Protein AF-A0A7G9ZCR1-F1 (afdb_monomer)

pLDDT: mean 78.9, std 14.84, range [41.06, 95.75]

Sequence (101 aa):
MAFKYFVIQQIFMGSKKPISIRIEEEELKKLEKLSKKEGINRSVLISKAIKQFIQSYDKKTPELSETLDRLKELERKHETLLTRVNILTGQVDNLVKKERR

Secondary structure (DSSP, 8-state):
------EEEEE--TTSPPEEEEE-HHHHHHHHHHHHHHT--HHHHHHHHHHHHHHHHHHH---HHHHHHHHHHHHHHHHHHHHHHHHHHHHHHHHHHHHT-

Organism: NCBI:txid2759913

Nearest PDB structures (foldseek):
  1u9p-assembly1_A  TM=8.705E-01  e=2.377E+00  Escherichia coli
  6zxf-assembly1_J  TM=3.458E-01  e=5.737E+00  Homo sapiens

Mean predicted aligned error: 15.22 Å

Solvent-accessible surface area (backbone atoms only — not comparable to full-atom values): 5902 Å² total; per-residue (Å²): 135,82,88,71,65,82,50,78,46,65,35,58,66,75,99,46,78,72,44,73,47,81,48,51,61,71,58,50,54,53,46,50,53,50,20,64,73,70,73,43,58,57,33,56,54,51,44,48,52,53,52,52,47,51,60,50,48,67,70,67,54,68,55,64,63,61,55,50,51,54,48,55,52,50,51,56,53,47,55,54,49,52,54,52,51,54,52,51,51,54,52,51,54,52,50,56,58,58,76,76,105

InterPro domains:
  IPR010985 Ribbon-helix-helix [SSF47598] (16-55)
  IPR013321 Arc-type ribbon-helix-helix [G3DSA:1.10.1220.10] (16-60)
  IPR038733 Predicted DNA-binding protein, ribbon-helix-helix domain [PF12651] (16-57)

Radius of gyration: 30.59 Å; Cα contacts (8 Å, |Δi|>4): 50; chains: 1; bounding box: 56×34×83 Å

Foldseek 3Di:
DDPPDFDFDFADDDPDDTDTDGDDPVVVVVLVVVCVVVVHDSNVVVNVVVVVVVVVVVVPPPPVVVVVVVVVVVVVVVVVVVVVVVVVVVVVVVVVVVVVD

Structure (mmCIF, N/CA/C/O backbone):
data_AF-A0A7G9ZCR1-F1
#
_entry.id   AF-A0A7G9ZCR1-F1
#
loop_
_atom_site.group_PDB
_atom_site.id
_atom_site.type_symbol
_atom_site.label_atom_id
_atom_site.label_alt_id
_atom_site.label_comp_id
_atom_site.label_asym_id
_atom_site.label_entity_id
_atom_site.label_seq_id
_atom_site.pdbx_PDB_ins_code
_atom_site.Cartn_x
_atom_site.Cartn_y
_atom_site.Cartn_z
_atom_site.occupancy
_atom_site.B_iso_or_equiv
_atom_site.auth_seq_id
_atom_site.auth_comp_id
_atom_site.auth_asym_id
_atom_site.auth_atom_id
_atom_site.pdbx_PDB_model_num
ATOM 1 N N . MET A 1 1 ? -20.818 25.021 3.234 1.00 41.22 1 MET A N 1
ATOM 2 C CA . MET A 1 1 ? -20.800 23.547 3.112 1.00 41.22 1 MET A CA 1
ATOM 3 C C . MET A 1 1 ? -20.661 22.988 4.522 1.00 41.22 1 MET A C 1
ATOM 5 O O . MET A 1 1 ? -19.600 23.118 5.115 1.00 41.22 1 MET A O 1
ATOM 9 N N . ALA A 1 2 ? -21.764 22.559 5.139 1.00 41.06 2 ALA A N 1
ATOM 10 C CA . ALA A 1 2 ? -21.765 22.137 6.539 1.00 41.06 2 ALA A CA 1
ATOM 11 C C . ALA A 1 2 ? -21.260 20.692 6.632 1.00 41.06 2 ALA A C 1
ATOM 13 O O . ALA A 1 2 ? -21.909 19.786 6.116 1.00 41.06 2 ALA A O 1
ATOM 14 N N . PHE A 1 3 ? -20.103 20.487 7.265 1.00 41.38 3 PHE A N 1
ATOM 15 C CA . PHE A 1 3 ? -19.597 19.158 7.603 1.00 41.38 3 PHE A CA 1
ATOM 16 C C . PHE A 1 3 ? -20.566 18.519 8.607 1.00 41.38 3 PHE A C 1
ATOM 18 O O . PHE A 1 3 ? -20.584 18.868 9.788 1.00 41.38 3 PHE A O 1
ATOM 25 N N . LYS A 1 4 ? -21.448 17.657 8.101 1.00 46.41 4 LYS A N 1
ATOM 26 C CA . LYS A 1 4 ? -22.474 16.960 8.872 1.00 46.41 4 LYS A CA 1
ATOM 27 C C . LYS A 1 4 ? -21.841 15.719 9.517 1.00 46.41 4 LYS A C 1
ATOM 29 O O . LYS A 1 4 ? -21.441 14.799 8.818 1.00 46.41 4 LYS A O 1
ATOM 34 N N . TYR A 1 5 ? -21.813 15.742 10.851 1.00 46.50 5 TYR A N 1
ATOM 35 C CA . TYR A 1 5 ? -21.492 14.660 11.793 1.00 46.50 5 TYR A CA 1
ATOM 36 C C . TYR A 1 5 ? -20.003 14.308 11.969 1.00 46.50 5 TYR A C 1
ATOM 38 O O . TYR A 1 5 ? -19.313 13.850 11.066 1.00 46.50 5 TYR A O 1
ATOM 46 N N . PHE A 1 6 ? -19.523 14.512 13.202 1.00 46.69 6 PHE A N 1
ATOM 47 C CA . PHE A 1 6 ? -18.175 14.190 13.662 1.00 46.69 6 PHE A CA 1
ATOM 48 C C 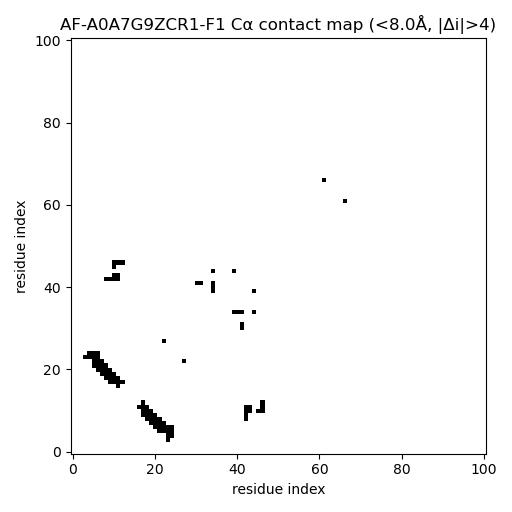. PHE A 1 6 ? -18.263 13.046 14.670 1.00 46.69 6 PHE A C 1
ATOM 50 O O . PHE A 1 6 ? -18.779 13.243 15.769 1.00 46.69 6 PHE A O 1
ATOM 57 N N . VAL A 1 7 ? -17.734 11.870 14.336 1.00 51.47 7 VAL A N 1
ATOM 58 C CA . VAL A 1 7 ? -17.510 10.816 15.332 1.00 51.47 7 VAL A CA 1
ATOM 59 C C . VAL A 1 7 ? -16.015 10.665 15.539 1.00 51.47 7 VAL A C 1
ATOM 61 O O . VAL A 1 7 ? -15.283 10.309 14.621 1.00 51.47 7 VAL A O 1
ATOM 64 N N . ILE A 1 8 ? -15.567 10.975 16.754 1.00 52.19 8 ILE A N 1
ATOM 65 C CA . ILE A 1 8 ? -14.195 10.745 17.195 1.00 52.19 8 ILE A CA 1
ATOM 66 C C . ILE A 1 8 ? -14.066 9.258 17.522 1.00 52.19 8 ILE A C 1
ATOM 68 O O . ILE A 1 8 ? -14.533 8.801 18.564 1.00 52.19 8 ILE A O 1
ATOM 72 N N . GLN A 1 9 ? -13.436 8.493 16.632 1.00 57.38 9 GLN A N 1
ATOM 73 C CA . GLN A 1 9 ? -13.072 7.112 16.934 1.00 57.38 9 GLN A CA 1
ATOM 74 C C . GLN A 1 9 ? -11.660 7.086 17.515 1.00 57.38 9 GLN A C 1
ATOM 76 O O . GLN A 1 9 ? -10.708 7.465 16.835 1.00 57.38 9 GLN A O 1
ATOM 81 N N . GLN A 1 10 ? -11.526 6.613 18.756 1.00 58.19 10 GLN A N 1
ATOM 82 C CA . GLN A 1 10 ? -10.221 6.311 19.336 1.00 58.19 10 GLN A CA 1
ATOM 83 C C . GLN A 1 10 ? -9.696 4.998 18.754 1.00 58.19 10 GLN A C 1
ATOM 85 O O . GLN A 1 10 ? -10.373 3.966 18.806 1.00 58.19 10 GLN A O 1
ATOM 90 N N . ILE A 1 11 ? -8.494 5.058 18.188 1.00 61.84 11 ILE A N 1
ATOM 91 C CA . ILE A 1 11 ? -7.763 3.900 17.679 1.00 61.84 11 ILE A CA 1
ATOM 92 C C . ILE A 1 11 ? -6.604 3.603 18.629 1.00 61.84 11 ILE A C 1
ATOM 94 O O . ILE A 1 11 ? -5.733 4.449 18.841 1.00 61.84 11 ILE A O 1
ATOM 98 N N . PHE A 1 12 ? -6.580 2.386 19.170 1.00 60.00 12 PHE A N 1
ATOM 99 C CA . PHE A 1 12 ? -5.492 1.868 19.995 1.00 60.00 12 PHE A CA 1
ATOM 100 C C . PHE A 1 12 ? -4.532 1.021 19.147 1.00 60.00 12 PHE A C 1
ATOM 102 O O . PHE A 1 12 ? -4.910 -0.005 18.574 1.00 60.00 12 PHE A O 1
ATOM 109 N N . MET A 1 13 ? -3.267 1.442 19.078 1.00 62.09 13 MET A N 1
ATOM 110 C CA . MET A 1 13 ? -2.176 0.735 18.391 1.00 62.09 13 MET A CA 1
ATOM 111 C C . MET A 1 13 ? -1.114 0.262 19.398 1.00 62.09 13 MET A C 1
ATOM 113 O O . MET A 1 13 ? 0.037 0.697 19.356 1.00 62.09 13 MET A O 1
ATOM 117 N N . GLY A 1 14 ? -1.492 -0.639 20.311 1.00 65.81 14 GLY A N 1
ATOM 118 C CA . GLY A 1 14 ? -0.600 -1.140 21.367 1.00 65.81 14 GLY A CA 1
ATOM 119 C C . GLY A 1 14 ? -0.385 -0.106 22.476 1.00 65.81 14 GLY A C 1
ATOM 120 O O . GLY A 1 14 ? -1.343 0.521 22.909 1.00 65.81 14 GLY A O 1
ATOM 121 N N . SER A 1 15 ? 0.863 0.107 22.907 1.00 59.06 15 SER A N 1
ATOM 122 C CA . SER A 1 15 ? 1.239 1.088 23.947 1.00 59.06 15 SER A CA 1
ATOM 123 C C . SER A 1 15 ? 1.256 2.551 23.471 1.00 59.06 15 SER A C 1
ATOM 125 O O . SER A 1 15 ? 1.763 3.432 24.164 1.00 59.06 15 SER A O 1
ATOM 127 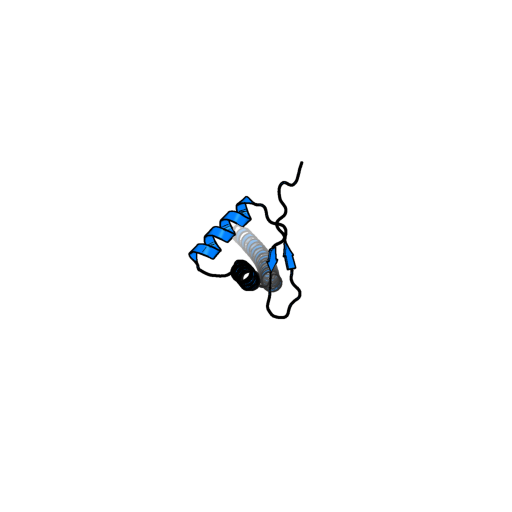N N . LYS A 1 16 ? 0.744 2.832 22.267 1.00 65.88 16 LYS A N 1
ATOM 128 C CA . LYS A 1 16 ? 0.774 4.168 21.659 1.00 65.88 16 LYS A CA 1
ATOM 129 C C . LYS A 1 16 ? -0.421 5.020 22.090 1.00 65.88 16 LYS A C 1
ATOM 131 O O . LYS A 1 16 ? -1.493 4.502 22.395 1.00 65.88 16 LYS A O 1
ATOM 136 N N . LYS A 1 17 ? -0.224 6.344 22.069 1.00 75.12 17 LYS A N 1
ATOM 137 C CA . LYS A 1 17 ? -1.263 7.340 22.372 1.00 75.12 17 LYS A CA 1
ATOM 138 C C . LYS A 1 17 ? -2.500 7.127 21.479 1.00 75.12 17 LYS A C 1
ATOM 140 O O . LYS A 1 17 ? -2.330 6.805 20.301 1.00 75.12 17 LYS A O 1
ATOM 145 N N . PRO A 1 18 ? -3.719 7.323 22.011 1.00 74.12 18 PRO A N 1
ATOM 146 C CA . PRO A 1 18 ? -4.944 7.160 21.240 1.00 74.12 18 PRO A CA 1
ATOM 147 C C . PRO A 1 18 ? -5.007 8.195 20.115 1.00 74.12 18 PRO A C 1
ATOM 149 O O . PRO A 1 18 ? -4.769 9.384 20.334 1.00 7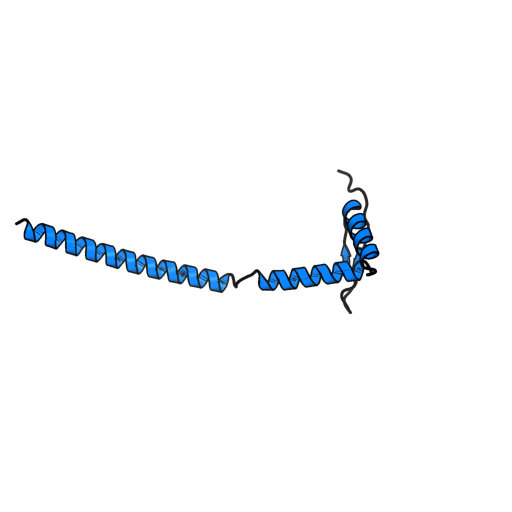4.12 18 PRO A O 1
ATOM 152 N N . ILE A 1 19 ? -5.348 7.739 18.910 1.00 75.56 19 ILE A N 1
ATOM 153 C CA . ILE A 1 19 ? -5.540 8.607 17.744 1.00 75.56 19 ILE A CA 1
ATOM 154 C C . ILE A 1 19 ? -7.036 8.798 17.541 1.00 75.56 19 ILE A C 1
ATOM 156 O O . ILE A 1 19 ? -7.786 7.826 17.536 1.00 75.56 19 ILE A O 1
ATOM 160 N N . SER A 1 20 ? -7.450 10.051 17.383 1.00 76.00 20 SER A N 1
ATOM 161 C CA . SER A 1 20 ? -8.823 10.430 17.063 1.00 76.00 20 SER A CA 1
ATOM 162 C C . SER A 1 20 ? -8.912 10.788 15.588 1.00 76.00 20 SER A C 1
ATOM 164 O O . SER A 1 20 ? -8.219 11.702 15.143 1.00 76.00 20 SER A O 1
ATOM 166 N N . ILE A 1 21 ? -9.759 10.089 14.838 1.00 77.88 21 ILE A N 1
ATOM 167 C CA . ILE A 1 21 ? -9.994 10.377 13.418 1.00 77.88 21 ILE A CA 1
ATOM 168 C C . ILE A 1 21 ? -11.432 10.818 13.186 1.00 77.88 21 ILE A C 1
ATOM 170 O O . ILE A 1 21 ? -12.341 10.383 13.892 1.00 77.88 21 ILE A O 1
ATOM 174 N N . ARG A 1 22 ? -11.621 11.696 12.198 1.00 80.19 22 ARG A N 1
ATOM 175 C CA . ARG A 1 22 ? -12.940 12.100 11.709 1.00 80.19 22 ARG A CA 1
ATOM 176 C C . ARG A 1 22 ? -13.275 11.250 10.497 1.00 80.19 22 ARG A C 1
ATOM 178 O O . ARG A 1 22 ? -12.486 11.196 9.558 1.00 80.19 22 ARG A O 1
ATOM 185 N N . ILE A 1 23 ? -14.426 10.599 10.543 1.00 80.94 23 ILE A N 1
ATOM 186 C CA . ILE A 1 23 ? -14.947 9.770 9.461 1.00 80.94 23 ILE A CA 1
ATOM 187 C C . ILE A 1 23 ? -16.402 10.173 9.238 1.00 80.94 23 ILE A C 1
ATOM 189 O O . ILE A 1 2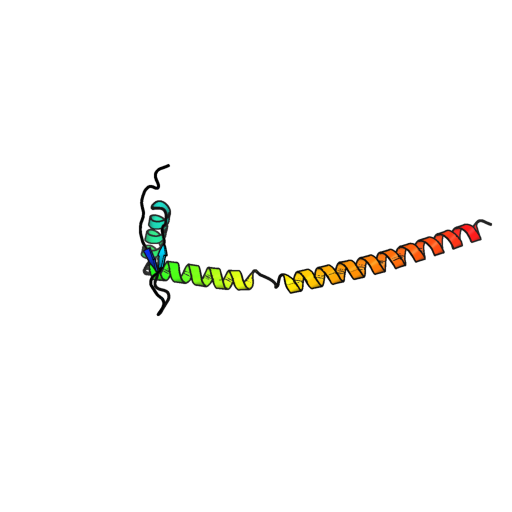3 ? -17.101 10.525 10.19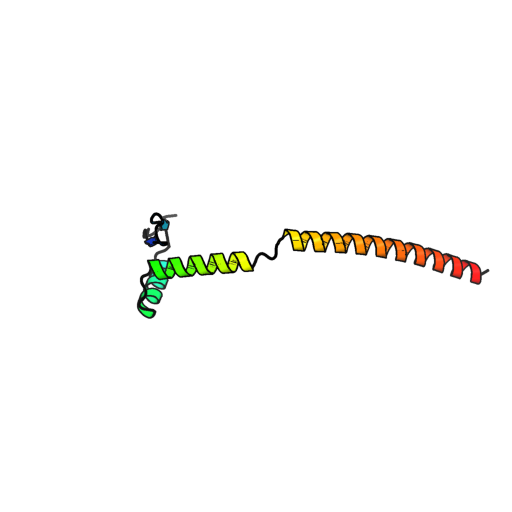0 1.00 80.94 23 ILE A O 1
ATOM 193 N N . GLU A 1 24 ? -16.842 10.123 7.987 1.00 86.25 24 GLU A N 1
ATOM 194 C CA . GLU A 1 24 ? -18.240 10.331 7.626 1.00 86.25 24 GLU A CA 1
ATOM 195 C C . GLU A 1 24 ? -19.147 9.269 8.262 1.00 86.25 24 GLU A C 1
ATOM 197 O O . GLU A 1 24 ? -18.767 8.110 8.449 1.00 86.25 24 GLU A O 1
ATOM 202 N N . GLU A 1 25 ? -20.379 9.653 8.589 1.00 83.00 25 GLU A N 1
ATOM 203 C CA . GLU A 1 25 ? -21.326 8.770 9.278 1.00 83.00 25 GLU A CA 1
ATOM 204 C C . GLU A 1 25 ? -21.633 7.493 8.475 1.00 83.00 25 GLU A C 1
ATOM 206 O O . GLU A 1 25 ? -21.776 6.408 9.043 1.00 83.00 25 GLU A O 1
ATOM 211 N N . GLU A 1 26 ? -21.709 7.599 7.148 1.00 87.38 26 GLU A N 1
ATOM 212 C CA . GLU A 1 26 ? -21.975 6.458 6.268 1.00 87.38 26 GLU A CA 1
ATOM 213 C C . GLU A 1 26 ? -20.854 5.415 6.325 1.00 87.38 26 GLU A C 1
ATOM 215 O O . GLU A 1 26 ? -21.116 4.215 6.448 1.00 87.38 26 GLU A O 1
ATOM 220 N N . GLU A 1 27 ? -19.603 5.869 6.309 1.00 85.62 27 GLU A N 1
ATOM 221 C CA . GLU A 1 27 ? -18.424 5.013 6.436 1.00 85.62 27 GLU A CA 1
ATOM 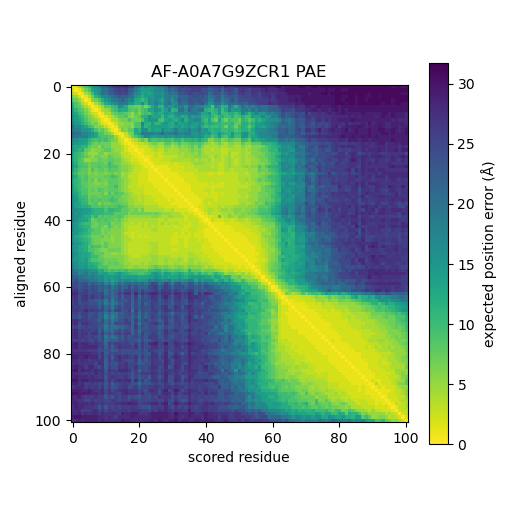222 C C . GLU A 1 27 ? -18.329 4.398 7.838 1.00 85.62 27 GLU A C 1
ATOM 224 O O . GLU A 1 27 ? -18.030 3.208 7.987 1.00 85.62 27 GLU A O 1
ATOM 229 N N . LEU A 1 28 ? -18.699 5.151 8.879 1.00 84.81 28 LEU A N 1
ATOM 230 C CA . LEU A 1 28 ? -18.792 4.609 10.233 1.00 84.81 28 LEU A CA 1
ATOM 231 C C . LEU A 1 28 ? -19.837 3.487 10.335 1.00 84.81 28 LEU A C 1
ATOM 233 O O . LEU A 1 28 ? -19.565 2.452 10.948 1.00 84.81 28 LEU A O 1
ATOM 237 N N . LYS A 1 29 ? -21.009 3.643 9.705 1.00 87.75 29 LYS A N 1
ATOM 238 C CA . LYS A 1 29 ? -22.049 2.598 9.669 1.00 87.75 29 LYS A CA 1
ATOM 239 C C . LYS A 1 29 ? -21.554 1.332 8.972 1.00 87.75 29 LYS A C 1
ATOM 241 O O . LYS A 1 29 ? -21.868 0.226 9.419 1.00 87.75 29 LYS A O 1
ATOM 246 N N . LYS A 1 30 ? -20.775 1.464 7.894 1.00 88.75 30 LYS A N 1
ATOM 247 C CA . LYS A 1 30 ? -20.147 0.316 7.216 1.00 88.75 30 LYS A CA 1
ATOM 248 C C . LYS A 1 30 ? -19.160 -0.394 8.147 1.00 88.75 30 LYS A C 1
ATOM 250 O O . LYS A 1 30 ? -19.241 -1.614 8.295 1.00 88.75 30 LYS A O 1
ATOM 255 N N . LEU A 1 31 ? -18.304 0.358 8.842 1.00 86.00 31 LEU A N 1
ATOM 256 C CA . LEU A 1 31 ? -17.359 -0.183 9.826 1.00 86.00 31 LEU A CA 1
ATOM 257 C C . LEU A 1 31 ? -18.062 -0.885 10.996 1.00 86.00 31 LEU A C 1
ATOM 259 O O . LEU A 1 31 ? -17.622 -1.951 11.425 1.00 86.00 31 LEU A O 1
ATOM 263 N N . GLU A 1 32 ? -19.168 -0.336 11.499 1.00 86.88 32 GLU A N 1
ATOM 264 C CA . GLU A 1 32 ? -19.970 -0.971 12.552 1.00 86.88 32 GLU A CA 1
ATOM 265 C C . GLU A 1 32 ? -20.585 -2.295 12.100 1.00 86.88 32 GLU A C 1
ATOM 267 O O . GLU A 1 32 ? -20.551 -3.273 12.849 1.00 86.88 32 GLU A O 1
ATOM 272 N N . LYS A 1 33 ? -21.116 -2.359 10.874 1.00 90.31 33 LYS A N 1
ATOM 273 C CA . LYS A 1 33 ? -21.646 -3.608 10.309 1.00 90.31 33 LYS A CA 1
ATOM 274 C C . LYS A 1 33 ? -20.559 -4.675 10.196 1.00 90.31 33 LYS A C 1
ATOM 276 O O . LYS A 1 33 ? -20.803 -5.820 10.566 1.00 90.31 33 LYS A O 1
ATOM 281 N N . LEU A 1 34 ? -19.365 -4.301 9.735 1.00 87.94 34 LEU A N 1
ATOM 282 C CA . LEU A 1 34 ? -18.217 -5.208 9.634 1.00 87.94 34 LEU A CA 1
ATOM 283 C C . LEU A 1 34 ? -17.748 -5.689 11.012 1.00 87.94 34 LEU A C 1
ATOM 285 O O . LEU A 1 34 ? -17.589 -6.886 11.225 1.00 87.94 34 LEU A O 1
ATOM 289 N N . SER A 1 35 ? -17.624 -4.771 11.972 1.00 86.81 35 SER A N 1
ATOM 290 C CA . SER A 1 35 ? -17.265 -5.077 13.360 1.00 86.81 35 SER A CA 1
ATOM 291 C C . SER A 1 35 ? -18.243 -6.063 14.007 1.00 86.81 35 SER A C 1
ATOM 293 O O . SER A 1 35 ? -17.811 -7.036 14.622 1.00 86.81 35 SER A O 1
ATOM 295 N N . LYS A 1 36 ? -19.555 -5.868 13.810 1.00 89.69 36 LYS A N 1
ATOM 296 C CA . LYS A 1 36 ? -20.591 -6.797 14.293 1.00 89.69 36 LYS A CA 1
ATOM 297 C C . LYS A 1 36 ? -20.535 -8.151 13.590 1.00 89.69 36 LYS A C 1
ATOM 299 O O . LYS A 1 36 ? -20.691 -9.170 14.250 1.00 89.69 36 LYS A O 1
ATOM 304 N N . LYS A 1 37 ? -20.306 -8.167 12.273 1.00 90.44 37 LYS A N 1
ATOM 305 C CA . LYS A 1 37 ? -20.221 -9.400 11.476 1.00 90.44 37 LYS A CA 1
ATOM 306 C C . LYS A 1 37 ? -19.035 -10.273 11.889 1.00 90.44 37 LYS A C 1
ATOM 308 O O . LYS A 1 37 ? -19.171 -11.488 11.931 1.00 90.44 37 LYS A O 1
ATOM 313 N N . GLU A 1 38 ? -17.890 -9.662 12.177 1.00 84.50 38 GLU A N 1
ATOM 314 C CA . GLU A 1 38 ? -16.671 -10.384 12.558 1.00 84.50 38 GLU A CA 1
ATOM 315 C C . GLU A 1 38 ? -16.551 -10.623 14.071 1.00 84.50 38 GLU A C 1
ATOM 317 O O . GLU A 1 38 ? -15.692 -11.389 14.498 1.00 84.50 38 GLU A O 1
ATOM 322 N N . GLY A 1 39 ? -17.387 -9.979 14.895 1.00 87.88 39 GLY A N 1
ATOM 323 C CA . GLY A 1 39 ? -17.299 -10.060 16.358 1.00 87.88 39 GLY A CA 1
ATOM 324 C C . GLY A 1 39 ? -16.062 -9.362 16.938 1.00 87.88 39 GLY A C 1
ATOM 325 O O . GLY A 1 39 ? -15.640 -9.665 18.052 1.00 87.88 39 GLY A O 1
ATOM 326 N N . ILE A 1 40 ? -15.457 -8.433 16.192 1.00 85.38 40 ILE A N 1
ATOM 327 C CA . ILE A 1 40 ? -14.200 -7.763 16.550 1.00 85.38 40 ILE A CA 1
ATOM 328 C C . ILE A 1 40 ? -14.474 -6.292 16.848 1.00 85.38 40 ILE A C 1
ATOM 330 O O . ILE A 1 40 ? -15.229 -5.634 16.136 1.00 85.38 40 ILE A O 1
ATOM 334 N N . ASN A 1 41 ? -13.821 -5.735 17.870 1.00 83.56 41 ASN A N 1
ATOM 335 C CA . ASN A 1 41 ? -13.921 -4.311 18.194 1.00 83.56 41 ASN A CA 1
ATOM 336 C C . ASN A 1 41 ? -13.470 -3.434 17.007 1.00 83.56 41 ASN A C 1
ATOM 338 O O . ASN A 1 41 ? -12.399 -3.649 16.435 1.00 83.56 41 ASN A O 1
ATOM 342 N N . ARG A 1 42 ? -14.249 -2.393 16.689 1.00 82.38 42 ARG A N 1
ATOM 343 C CA . ARG A 1 42 ? -13.942 -1.390 15.653 1.00 82.38 42 ARG A CA 1
ATOM 344 C C . ARG A 1 42 ? -12.505 -0.882 15.695 1.00 82.38 42 ARG A C 1
ATOM 346 O O . ARG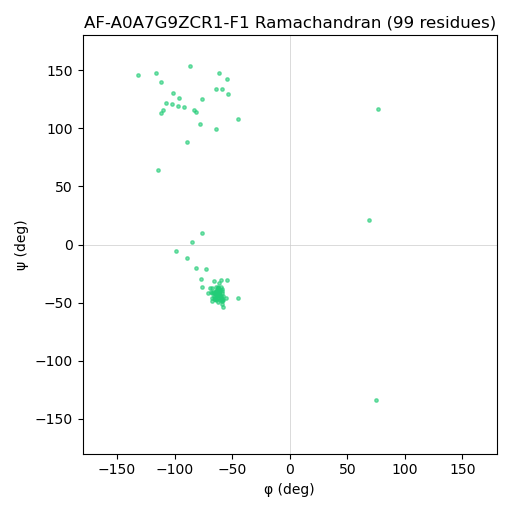 A 1 42 ? -11.854 -0.834 14.657 1.00 82.38 42 ARG A O 1
ATOM 353 N N . SER A 1 43 ? -11.986 -0.535 16.876 1.00 81.44 43 SER A N 1
ATOM 354 C CA . SER A 1 43 ? -10.609 -0.040 16.993 1.00 81.44 43 SER A CA 1
ATOM 355 C C . SER A 1 43 ? -9.593 -1.089 16.546 1.00 81.44 43 SER A C 1
ATOM 357 O O . SER A 1 43 ? -8.584 -0.735 15.947 1.00 81.44 43 SER A O 1
ATOM 359 N N . VAL A 1 44 ? -9.835 -2.365 16.847 1.00 81.88 44 VAL A N 1
ATOM 360 C CA . VAL A 1 44 ? -8.939 -3.465 16.470 1.00 81.88 44 VAL A CA 1
ATOM 361 C C . VAL A 1 44 ? -9.005 -3.695 14.964 1.00 81.88 44 VAL A C 1
ATOM 363 O O . VAL A 1 44 ? -7.963 -3.846 14.327 1.00 81.88 44 VAL A O 1
ATOM 366 N N . LEU A 1 45 ? -10.209 -3.649 14.390 1.00 85.44 45 LEU A N 1
ATOM 367 C CA . LEU A 1 45 ? -10.434 -3.774 12.952 1.00 85.44 45 LEU A CA 1
ATOM 368 C C . LEU A 1 45 ? -9.717 -2.660 12.173 1.00 85.44 45 LEU A C 1
ATOM 370 O O . LEU A 1 45 ? -8.965 -2.947 11.243 1.00 85.44 45 LEU A O 1
ATOM 374 N N . ILE A 1 46 ? -9.855 -1.406 12.614 1.00 85.19 46 ILE A N 1
ATOM 375 C CA . ILE A 1 46 ? -9.179 -0.256 11.998 1.00 85.19 46 ILE A CA 1
ATOM 376 C C . ILE A 1 46 ? -7.655 -0.369 12.156 1.00 85.19 46 ILE A C 1
ATOM 378 O O . ILE A 1 46 ? -6.924 -0.235 11.176 1.00 85.19 46 ILE A O 1
ATOM 382 N N . SER A 1 47 ? -7.156 -0.689 13.354 1.00 83.19 47 SER A N 1
ATOM 383 C CA . SER A 1 47 ? -5.717 -0.889 13.587 1.00 83.19 47 SER A CA 1
ATOM 384 C C . SER A 1 47 ? -5.129 -1.993 12.704 1.00 83.19 47 SER A C 1
ATOM 386 O O . SER A 1 47 ? -4.005 -1.864 12.217 1.00 83.19 47 SER A O 1
ATOM 388 N N . LYS A 1 48 ? -5.872 -3.084 12.484 1.00 85.44 48 LYS A N 1
ATOM 389 C CA . LYS A 1 48 ? -5.456 -4.189 11.612 1.00 85.44 48 LYS A CA 1
ATOM 390 C C . LYS A 1 48 ? -5.406 -3.751 10.149 1.00 85.44 48 LYS A C 1
ATOM 392 O O . LYS A 1 48 ? -4.403 -4.010 9.489 1.00 85.44 48 LYS A O 1
ATOM 397 N N . ALA A 1 49 ? -6.432 -3.043 9.677 1.00 85.62 49 ALA A N 1
ATOM 398 C CA . ALA A 1 49 ? -6.480 -2.511 8.318 1.00 85.62 49 ALA A CA 1
ATOM 399 C C . ALA A 1 49 ? -5.317 -1.543 8.039 1.00 85.62 49 ALA A C 1
ATOM 401 O O . ALA A 1 49 ? -4.638 -1.680 7.025 1.00 85.62 49 ALA A O 1
ATOM 402 N N . ILE A 1 50 ? -5.015 -0.632 8.973 1.00 84.62 50 ILE A N 1
ATOM 403 C CA . ILE A 1 50 ? -3.879 0.299 8.855 1.00 84.62 50 ILE A CA 1
ATOM 404 C C . ILE A 1 50 ? -2.550 -0.462 8.787 1.00 84.62 50 ILE A C 1
ATOM 406 O O . ILE A 1 50 ? -1.722 -0.182 7.923 1.00 84.62 50 ILE A O 1
ATOM 410 N N . LYS A 1 51 ? -2.335 -1.452 9.666 1.00 84.25 51 LYS A N 1
ATOM 411 C CA . LYS A 1 51 ? -1.110 -2.271 9.643 1.00 84.25 51 LYS A CA 1
ATOM 412 C C . LYS A 1 51 ? -0.940 -3.005 8.317 1.00 84.25 51 LYS A C 1
ATOM 414 O O . LYS A 1 51 ? 0.156 -3.012 7.766 1.00 84.25 51 LYS A O 1
ATOM 419 N N . GLN A 1 52 ? -2.014 -3.605 7.811 1.00 85.31 52 GLN A N 1
ATOM 420 C CA . GLN A 1 52 ? -1.994 -4.312 6.536 1.00 85.31 52 GLN A CA 1
ATOM 421 C C . GLN A 1 52 ? -1.709 -3.356 5.373 1.00 85.31 52 GLN A C 1
ATOM 423 O O . GLN A 1 52 ? -0.919 -3.693 4.495 1.00 85.31 52 GLN A O 1
ATOM 428 N N . PHE A 1 53 ? -2.296 -2.156 5.395 1.00 83.88 53 PHE A N 1
ATOM 429 C CA . PHE A 1 53 ? -2.023 -1.124 4.404 1.00 83.88 53 PHE A CA 1
ATOM 430 C C . PHE A 1 53 ? -0.539 -0.748 4.390 1.00 83.88 53 PHE A C 1
ATOM 432 O O . PHE A 1 53 ? 0.079 -0.842 3.335 1.00 83.88 53 PHE A O 1
ATOM 439 N N . ILE A 1 54 ? 0.053 -0.434 5.547 1.00 81.44 54 ILE A N 1
ATOM 440 C CA . ILE A 1 54 ? 1.481 -0.085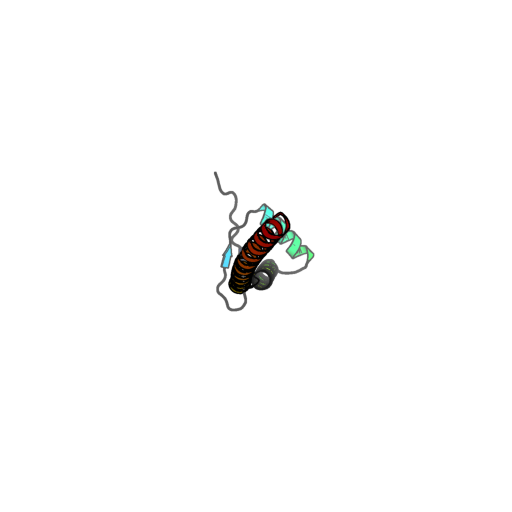 5.659 1.00 81.44 54 ILE A CA 1
ATOM 441 C C . ILE A 1 54 ? 2.367 -1.229 5.148 1.00 81.44 54 ILE A C 1
ATOM 443 O O . ILE A 1 54 ? 3.211 -1.011 4.290 1.00 81.44 54 ILE A O 1
ATOM 447 N N . GLN A 1 55 ? 2.118 -2.468 5.582 1.00 79.19 55 GLN A N 1
ATOM 448 C CA . GLN A 1 55 ? 2.891 -3.626 5.113 1.00 79.19 55 GLN A CA 1
ATOM 449 C C . GLN A 1 55 ? 2.763 -3.862 3.603 1.00 79.19 55 GLN A C 1
ATOM 451 O O . GLN A 1 55 ? 3.691 -4.353 2.967 1.00 79.19 55 GLN A O 1
ATOM 456 N N . SER A 1 56 ? 1.599 -3.565 3.022 1.00 75.44 56 SER A N 1
ATOM 457 C CA . SER A 1 56 ? 1.397 -3.656 1.576 1.00 75.44 56 SER A CA 1
ATOM 458 C C . SER A 1 56 ? 2.024 -2.485 0.820 1.00 75.44 56 SER A C 1
ATOM 460 O O . SER A 1 56 ? 2.440 -2.664 -0.320 1.00 75.44 56 SER A O 1
ATOM 462 N N . TYR A 1 57 ? 2.104 -1.316 1.455 1.00 67.44 57 TYR A N 1
ATOM 463 C CA . TYR A 1 57 ? 2.738 -0.121 0.921 1.00 67.44 57 TYR A CA 1
ATOM 464 C C . TYR A 1 57 ? 4.249 -0.332 0.815 1.00 67.44 57 TYR A C 1
ATOM 466 O O . TYR A 1 57 ? 4.793 -0.194 -0.276 1.00 67.44 57 TYR A O 1
ATOM 474 N N . ASP A 1 58 ? 4.879 -0.834 1.883 1.00 60.34 58 ASP A N 1
ATOM 475 C CA . ASP A 1 58 ? 6.309 -1.174 1.903 1.00 60.34 58 ASP A CA 1
ATOM 476 C C . ASP A 1 58 ? 6.679 -2.232 0.848 1.00 60.34 58 ASP A C 1
ATOM 478 O O . ASP A 1 58 ? 7.776 -2.218 0.301 1.00 60.34 58 ASP A O 1
ATOM 482 N N . LYS A 1 59 ? 5.753 -3.142 0.510 1.00 59.09 59 LYS A N 1
ATOM 483 C CA . LYS A 1 59 ? 5.955 -4.161 -0.540 1.00 59.09 5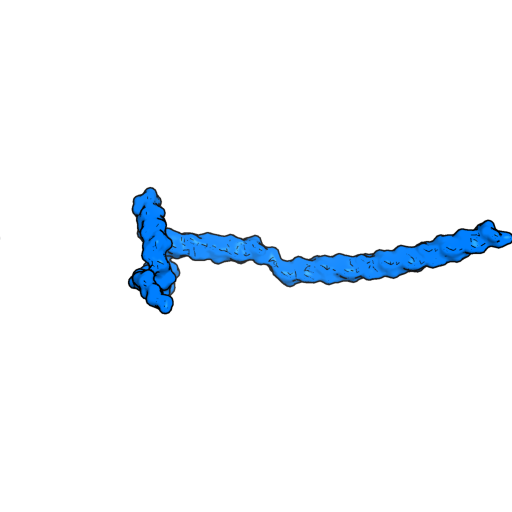9 LYS A CA 1
ATOM 484 C C . LYS A 1 59 ? 5.715 -3.655 -1.966 1.00 59.09 59 LYS A C 1
ATOM 486 O O . LYS A 1 59 ? 6.133 -4.319 -2.910 1.00 59.09 59 LYS A O 1
ATOM 491 N N . LYS A 1 60 ? 4.983 -2.550 -2.144 1.00 54.72 60 LYS A N 1
ATOM 492 C CA . LYS A 1 60 ? 4.586 -2.008 -3.458 1.00 54.72 60 LYS A CA 1
ATOM 493 C C . LYS A 1 60 ? 5.466 -0.871 -3.951 1.00 54.72 60 LYS A C 1
ATOM 495 O O . LYS A 1 60 ? 5.286 -0.447 -5.088 1.00 54.72 60 LYS A O 1
ATOM 500 N N . THR A 1 61 ? 6.402 -0.397 -3.144 1.00 55.97 61 THR A N 1
ATOM 501 C CA . THR A 1 61 ? 7.547 0.370 -3.621 1.00 55.97 61 THR A CA 1
ATOM 502 C C . THR A 1 61 ? 8.676 -0.607 -3.946 1.00 55.97 61 THR A C 1
ATOM 504 O O . THR A 1 61 ? 9.496 -0.867 -3.067 1.00 55.97 61 THR A O 1
ATOM 507 N N . PRO A 1 62 ? 8.766 -1.173 -5.171 1.00 55.78 62 PRO A N 1
ATOM 508 C CA . PRO A 1 62 ? 10.083 -1.550 -5.663 1.00 55.78 62 PRO A CA 1
ATOM 509 C C . PRO A 1 62 ? 10.930 -0.287 -5.548 1.00 55.78 62 PRO A C 1
ATOM 511 O O . PRO A 1 62 ? 10.454 0.793 -5.912 1.00 55.78 62 PRO A O 1
ATOM 514 N N . GLU A 1 63 ? 12.106 -0.402 -4.936 1.00 69.88 63 GLU A N 1
ATOM 515 C CA . GLU A 1 63 ? 12.989 0.726 -4.671 1.00 69.88 63 GLU A CA 1
ATOM 516 C C . GLU A 1 63 ? 13.076 1.594 -5.933 1.00 69.88 63 GLU A C 1
ATOM 518 O O . GLU A 1 63 ? 13.610 1.189 -6.968 1.00 69.88 63 GLU A O 1
ATOM 523 N N . LEU A 1 64 ? 12.447 2.774 -5.883 1.00 68.50 64 LEU A N 1
ATOM 524 C CA . LEU A 1 64 ? 12.404 3.716 -7.004 1.00 68.50 64 LEU A CA 1
ATOM 525 C C . LEU A 1 64 ? 13.827 4.029 -7.478 1.00 68.50 64 LEU A C 1
ATOM 527 O O . LEU A 1 64 ? 14.036 4.229 -8.670 1.00 68.50 64 LEU A O 1
ATOM 531 N N . SER A 1 65 ? 14.793 3.994 -6.556 1.00 69.75 65 SER A N 1
ATOM 532 C CA . SER A 1 65 ? 16.229 4.030 -6.824 1.00 69.75 65 SER A CA 1
ATOM 533 C C . SER A 1 65 ? 16.687 2.892 -7.734 1.00 69.75 65 SER A C 1
ATOM 535 O O . SER A 1 65 ? 17.256 3.165 -8.782 1.00 69.75 65 SER A O 1
ATOM 537 N N . GLU A 1 66 ? 16.385 1.636 -7.409 1.00 77.81 66 GLU A N 1
ATOM 538 C CA . GLU A 1 66 ? 16.816 0.484 -8.207 1.00 77.81 66 GLU A CA 1
ATOM 539 C C . GLU A 1 66 ? 16.195 0.501 -9.614 1.00 77.81 66 GLU A C 1
ATOM 541 O O . GLU A 1 66 ? 16.846 0.180 -10.610 1.00 77.81 66 GLU A O 1
ATOM 546 N N . THR A 1 67 ? 14.939 0.941 -9.725 1.00 81.44 67 THR A N 1
ATOM 547 C CA . THR A 1 67 ? 14.272 1.102 -11.028 1.00 81.44 67 THR A CA 1
ATOM 548 C C . THR A 1 67 ? 14.893 2.242 -11.841 1.00 81.44 67 THR A C 1
ATOM 550 O O . THR A 1 67 ? 15.111 2.089 -13.044 1.00 81.44 67 THR A O 1
ATOM 553 N N . LEU A 1 68 ? 15.221 3.365 -11.195 1.00 83.25 68 LEU A N 1
ATOM 554 C CA . LEU A 1 68 ? 15.899 4.503 -11.818 1.00 83.25 68 LEU A CA 1
ATOM 555 C C . LEU A 1 68 ? 17.306 4.124 -12.303 1.00 83.25 68 LEU A C 1
ATOM 557 O O . LEU A 1 68 ? 17.709 4.515 -13.398 1.00 83.25 68 LEU A O 1
ATOM 561 N N . ASP A 1 69 ? 18.043 3.342 -11.519 1.00 85.62 69 ASP A N 1
ATOM 562 C CA . ASP A 1 69 ? 19.392 2.898 -11.866 1.00 85.62 69 ASP A CA 1
ATOM 563 C C . ASP A 1 69 ? 19.375 1.938 -13.060 1.00 85.62 69 ASP A C 1
ATOM 565 O O . ASP A 1 69 ? 20.155 2.100 -14.004 1.00 85.62 69 ASP A O 1
ATOM 569 N N . ARG A 1 70 ? 18.413 1.007 -13.094 1.00 89.38 70 ARG A N 1
ATOM 570 C CA . ARG A 1 70 ? 18.189 0.136 -14.260 1.00 89.38 70 ARG A CA 1
ATOM 571 C C . ARG A 1 70 ? 17.801 0.929 -15.511 1.00 89.38 70 ARG A C 1
ATOM 573 O O . ARG A 1 70 ? 18.244 0.578 -16.604 1.00 89.38 70 ARG A O 1
ATOM 580 N N . LEU A 1 71 ? 17.011 1.997 -15.368 1.00 91.81 71 LEU A N 1
ATOM 581 C CA . LEU A 1 71 ? 16.635 2.870 -16.485 1.00 91.81 71 LEU A CA 1
ATOM 582 C C . LEU A 1 71 ? 17.863 3.586 -17.069 1.00 91.81 71 LEU A C 1
ATOM 584 O O . LEU A 1 71 ? 18.088 3.535 -18.277 1.00 91.81 71 LEU A O 1
ATOM 588 N N . LYS A 1 72 ? 18.703 4.171 -16.207 1.00 91.56 72 LYS A N 1
ATOM 589 C CA . LYS A 1 72 ? 19.945 4.847 -16.617 1.00 91.56 72 LYS A CA 1
ATOM 590 C C . LYS A 1 72 ? 20.921 3.901 -17.311 1.00 91.56 72 LYS A C 1
ATOM 592 O O . LYS A 1 72 ? 21.572 4.280 -18.284 1.00 91.56 72 LYS A O 1
ATOM 597 N N . GLU A 1 73 ? 21.048 2.663 -16.830 1.00 94.31 73 GLU A N 1
ATOM 598 C CA . GLU A 1 73 ? 21.854 1.657 -17.528 1.00 94.31 73 GLU A CA 1
ATOM 599 C C . GLU A 1 73 ? 21.324 1.363 -18.933 1.00 94.31 73 GLU A C 1
ATOM 601 O O . GLU A 1 73 ? 22.112 1.194 -19.869 1.00 94.31 73 GLU A O 1
ATOM 606 N N . LEU A 1 74 ? 20.002 1.269 -19.082 1.00 95.62 74 LEU A N 1
ATOM 607 C CA . LEU A 1 74 ? 19.371 0.967 -20.360 1.00 95.62 74 LEU A CA 1
ATOM 608 C C . LEU A 1 74 ? 19.588 2.100 -21.371 1.00 95.62 74 LEU A C 1
ATOM 610 O O . LEU A 1 74 ? 19.943 1.821 -22.516 1.00 95.62 74 LEU A O 1
ATOM 614 N N . GLU A 1 75 ? 19.465 3.358 -20.938 1.00 93.69 75 GLU A N 1
ATOM 615 C CA . GLU A 1 75 ? 19.762 4.542 -21.758 1.00 93.69 75 GLU A CA 1
ATOM 616 C C . GLU A 1 75 ? 21.211 4.525 -22.266 1.00 93.69 75 GLU A C 1
ATOM 618 O O . GLU A 1 75 ? 21.448 4.626 -23.470 1.00 93.69 75 GLU A O 1
ATOM 623 N N . ARG A 1 76 ? 22.190 4.266 -21.387 1.00 94.94 76 ARG A N 1
ATOM 624 C CA . ARG A 1 76 ? 23.613 4.177 -21.780 1.00 94.94 76 ARG A CA 1
ATOM 625 C C . ARG A 1 76 ? 23.884 3.056 -22.785 1.00 94.94 76 ARG A C 1
ATOM 627 O O . ARG A 1 76 ? 24.665 3.227 -23.729 1.00 94.94 76 ARG A O 1
ATOM 634 N N . LYS A 1 77 ? 23.255 1.890 -22.595 1.00 94.81 77 LYS A N 1
ATOM 635 C CA . LYS A 1 77 ? 23.363 0.760 -23.536 1.00 94.81 77 LYS A CA 1
ATOM 636 C C . LYS A 1 77 ? 22.763 1.130 -24.895 1.00 94.81 77 LYS A C 1
ATOM 638 O O . LYS A 1 77 ? 23.354 0.795 -25.922 1.00 94.81 77 LYS A O 1
ATOM 643 N N . HIS A 1 78 ? 21.643 1.850 -24.907 1.00 95.62 78 HIS A N 1
ATOM 644 C CA . HIS A 1 78 ? 20.989 2.309 -26.129 1.00 95.62 78 HIS A CA 1
ATOM 645 C C . HIS A 1 78 ? 21.845 3.313 -26.915 1.00 95.62 78 HIS A C 1
ATOM 647 O O . HIS A 1 78 ? 22.060 3.114 -28.110 1.00 95.62 78 HIS A O 1
ATOM 653 N N . GLU A 1 79 ? 22.414 4.326 -26.255 1.00 94.19 79 GLU A N 1
ATOM 654 C CA . GLU A 1 79 ? 23.321 5.294 -26.897 1.00 94.19 79 GLU A CA 1
ATOM 655 C C . GLU A 1 79 ? 24.551 4.615 -27.518 1.00 94.19 79 GLU A C 1
ATOM 657 O O . GLU A 1 79 ? 24.955 4.909 -28.650 1.00 94.19 79 GLU A O 1
ATOM 662 N N . THR A 1 80 ? 25.124 3.644 -26.800 1.00 95.62 80 THR A N 1
ATOM 663 C CA . THR A 1 80 ? 26.270 2.864 -27.286 1.00 95.62 80 THR A CA 1
ATOM 664 C C . THR A 1 80 ? 25.904 2.063 -28.537 1.00 95.62 80 THR A C 1
ATOM 666 O O . THR A 1 80 ? 26.675 2.014 -29.498 1.00 95.62 80 THR A O 1
ATOM 669 N N . LEU A 1 81 ? 24.725 1.435 -28.543 1.00 95.75 81 LEU A N 1
ATOM 670 C CA . LEU A 1 81 ? 24.227 0.678 -29.690 1.00 95.75 81 LEU A CA 1
ATOM 671 C C . LEU A 1 81 ? 23.967 1.584 -30.894 1.00 95.75 81 LEU A C 1
ATOM 673 O O . LEU A 1 81 ? 24.442 1.268 -31.982 1.00 95.75 81 LEU A O 1
ATOM 677 N N . LEU A 1 82 ? 23.295 2.721 -30.700 1.00 94.88 82 LEU A N 1
ATOM 678 C CA . LEU A 1 82 ? 23.052 3.706 -31.760 1.00 94.88 82 LEU A CA 1
ATOM 679 C C . LEU A 1 82 ? 24.355 4.160 -32.418 1.00 94.88 82 LEU A C 1
ATOM 681 O O . LEU A 1 82 ? 24.468 4.167 -33.642 1.00 94.88 82 LEU A O 1
ATOM 685 N N . THR A 1 83 ? 25.369 4.467 -31.609 1.00 94.38 83 THR A N 1
ATOM 686 C CA . THR A 1 83 ? 26.687 4.870 -32.113 1.00 94.38 83 THR A CA 1
ATOM 687 C C . THR A 1 83 ? 27.299 3.785 -33.000 1.00 94.38 83 THR A C 1
ATOM 689 O O . THR A 1 83 ? 27.764 4.069 -34.104 1.00 94.38 83 THR A O 1
ATOM 692 N N . ARG A 1 84 ? 27.262 2.522 -32.555 1.00 94.12 84 ARG A N 1
ATOM 693 C CA . ARG A 1 84 ? 27.795 1.391 -33.332 1.00 94.12 84 ARG A CA 1
ATOM 694 C C . ARG A 1 84 ? 27.030 1.179 -34.635 1.00 94.12 84 ARG A C 1
ATOM 696 O O . ARG A 1 84 ? 27.657 0.967 -35.669 1.00 94.12 84 ARG A O 1
ATOM 703 N N . VAL A 1 85 ? 25.702 1.263 -34.596 1.00 94.81 85 VAL A N 1
ATOM 704 C CA . VAL A 1 85 ? 24.849 1.127 -35.785 1.00 94.81 85 VAL A CA 1
ATOM 705 C C . VAL A 1 85 ? 25.158 2.224 -36.800 1.00 94.81 85 VAL A C 1
ATOM 707 O O . VAL A 1 85 ? 25.319 1.922 -37.981 1.00 94.81 85 VAL A O 1
ATOM 710 N N . ASN A 1 86 ? 25.326 3.470 -36.360 1.00 93.44 86 ASN A N 1
ATOM 711 C CA . ASN A 1 86 ? 25.662 4.583 -37.249 1.00 93.44 86 ASN A CA 1
ATOM 712 C C . ASN A 1 86 ? 27.023 4.387 -37.933 1.00 93.44 86 ASN A C 1
ATOM 714 O O . ASN A 1 86 ? 27.145 4.605 -39.138 1.00 93.44 86 ASN A O 1
ATOM 718 N N . ILE A 1 87 ? 28.033 3.919 -37.190 1.00 94.12 87 ILE A N 1
ATOM 719 C CA . ILE A 1 87 ? 29.356 3.606 -37.751 1.00 94.12 87 ILE A CA 1
ATOM 720 C C . ILE A 1 87 ? 29.250 2.495 -38.800 1.00 94.12 87 ILE A C 1
ATOM 722 O O . ILE A 1 87 ? 29.765 2.648 -39.907 1.00 94.12 87 ILE A O 1
ATOM 726 N N . LEU A 1 88 ? 28.568 1.395 -38.470 1.00 93.50 88 LEU A N 1
ATOM 727 C CA . LEU A 1 88 ? 28.391 0.265 -39.384 1.00 93.50 88 LEU A CA 1
ATOM 728 C C . LEU A 1 88 ? 27.632 0.675 -40.647 1.00 93.50 88 LEU A C 1
ATOM 730 O O . LEU A 1 88 ? 28.035 0.307 -41.746 1.00 93.50 88 LEU A O 1
ATOM 734 N N . THR A 1 89 ? 26.587 1.489 -40.504 1.00 91.81 89 THR A N 1
ATOM 735 C CA . THR A 1 89 ? 25.818 2.023 -41.636 1.00 91.81 89 THR A CA 1
ATOM 736 C C . THR A 1 89 ? 26.724 2.827 -42.568 1.00 91.81 89 THR A C 1
ATOM 738 O O . THR A 1 89 ? 26.775 2.554 -43.764 1.00 91.81 89 THR A O 1
ATOM 741 N N . GLY A 1 90 ? 27.543 3.733 -42.020 1.00 90.62 90 GLY A N 1
ATOM 742 C CA . GLY A 1 90 ? 28.504 4.500 -42.815 1.00 90.62 90 GLY A CA 1
ATOM 743 C C . GLY A 1 90 ? 29.567 3.630 -43.499 1.00 90.62 90 GLY A C 1
ATOM 744 O O . GLY A 1 90 ? 29.960 3.906 -44.633 1.00 90.62 90 GLY A O 1
ATOM 745 N N . GLN A 1 91 ? 30.029 2.559 -42.849 1.00 92.69 91 GLN A N 1
ATOM 746 C CA . GLN A 1 91 ? 30.963 1.606 -43.458 1.00 92.69 91 GLN A CA 1
ATOM 747 C C . GLN A 1 91 ? 30.324 0.848 -44.627 1.00 92.69 91 GLN A C 1
ATOM 749 O O . GLN A 1 91 ? 30.943 0.741 -45.686 1.00 92.69 91 GLN A O 1
ATOM 754 N N . VAL A 1 92 ? 29.088 0.373 -44.461 1.00 92.75 92 VAL A N 1
ATOM 755 C CA . VAL A 1 92 ? 28.331 -0.309 -45.520 1.00 92.75 92 VAL A CA 1
ATOM 756 C C . VAL A 1 92 ? 28.093 0.628 -46.703 1.00 92.75 92 VAL A C 1
ATOM 758 O O . VAL A 1 92 ? 28.388 0.254 -47.836 1.00 92.75 92 VAL A O 1
ATOM 761 N N . ASP A 1 93 ? 27.668 1.869 -46.461 1.00 89.25 93 ASP A N 1
ATOM 762 C CA . ASP A 1 93 ? 27.452 2.860 -47.522 1.00 89.25 93 ASP A CA 1
ATOM 763 C C . ASP A 1 93 ? 28.724 3.133 -48.335 1.00 89.25 93 ASP A C 1
ATOM 765 O O . ASP A 1 93 ? 28.685 3.264 -49.563 1.00 89.25 93 ASP A O 1
ATOM 769 N N . ASN A 1 94 ? 29.875 3.200 -47.663 1.00 90.44 94 ASN A N 1
ATOM 770 C CA . ASN A 1 94 ? 31.167 3.392 -48.316 1.00 90.44 94 ASN A CA 1
ATOM 771 C C . ASN A 1 94 ? 31.593 2.170 -49.143 1.00 90.44 94 ASN A C 1
ATOM 773 O O . ASN A 1 94 ? 32.145 2.342 -50.231 1.00 90.44 94 ASN A O 1
ATOM 777 N N . LEU A 1 95 ? 31.315 0.951 -48.669 1.00 89.56 95 LEU A N 1
ATOM 778 C CA . LEU A 1 95 ? 31.565 -0.281 -49.423 1.00 89.56 95 LEU A CA 1
ATOM 779 C C . LEU A 1 95 ? 30.685 -0.362 -50.675 1.00 89.56 95 LEU A C 1
ATOM 781 O O . LEU A 1 95 ? 31.201 -0.594 -51.766 1.00 89.56 95 LEU A O 1
ATOM 785 N N . VAL A 1 96 ? 29.387 -0.068 -50.550 1.00 87.12 96 VAL A N 1
ATOM 786 C CA . VAL A 1 96 ? 28.446 -0.051 -51.684 1.00 87.12 96 VAL A CA 1
ATOM 787 C C . VAL A 1 96 ? 28.859 0.981 -52.737 1.00 87.12 96 VAL A C 1
ATOM 789 O O . VAL A 1 96 ? 28.780 0.718 -53.935 1.00 87.12 96 VAL A O 1
ATOM 792 N N . LYS A 1 97 ? 29.342 2.159 -52.321 1.00 83.94 97 LYS A N 1
ATOM 793 C CA . LYS A 1 97 ? 29.873 3.171 -53.252 1.00 83.94 97 LYS A CA 1
ATOM 794 C C . LYS A 1 97 ? 31.150 2.718 -53.961 1.00 83.94 97 LYS A C 1
ATOM 796 O O . LYS A 1 97 ? 31.383 3.149 -55.087 1.00 83.94 97 LYS A O 1
ATOM 801 N N . LYS A 1 98 ? 31.973 1.889 -53.311 1.00 80.44 98 LYS A N 1
ATOM 802 C CA . LYS A 1 98 ? 33.225 1.368 -53.873 1.00 80.44 98 LYS A CA 1
ATOM 803 C C . LYS A 1 98 ? 32.986 0.248 -54.888 1.00 80.44 98 LYS A C 1
ATOM 805 O O . LYS A 1 98 ? 33.696 0.225 -55.878 1.00 80.44 98 LYS A O 1
ATOM 810 N N . GLU A 1 99 ? 31.994 -0.620 -54.682 1.00 76.81 99 GLU A N 1
ATOM 811 C CA . GLU A 1 99 ? 31.631 -1.665 -55.662 1.00 76.81 99 GLU A CA 1
ATOM 812 C C . GLU A 1 99 ? 30.915 -1.132 -56.912 1.00 76.81 99 GLU A C 1
ATOM 814 O O . GLU A 1 99 ? 30.894 -1.793 -57.944 1.00 76.81 99 GLU A O 1
ATOM 819 N N . ARG A 1 100 ? 30.311 0.060 -56.841 1.00 69.94 100 ARG A N 1
ATOM 820 C CA . ARG A 1 100 ? 29.626 0.694 -57.982 1.00 69.94 100 ARG A CA 1
ATOM 821 C C . ARG A 1 100 ? 30.555 1.499 -58.907 1.00 69.94 100 ARG A C 1
ATOM 823 O O . ARG A 1 100 ? 30.051 2.144 -59.825 1.00 69.94 100 ARG A O 1
ATOM 830 N N . ARG A 1 101 ? 31.864 1.520 -58.643 1.00 52.50 101 ARG A N 1
ATOM 831 C CA . ARG A 1 101 ? 32.904 2.145 -59.478 1.00 52.50 101 ARG A CA 1
ATOM 832 C C . ARG A 1 101 ? 33.785 1.073 -60.093 1.00 52.50 101 ARG A C 1
ATOM 834 O O . ARG A 1 101 ? 34.189 1.289 -61.252 1.00 52.50 101 ARG A O 1
#